Protein AF-A0A9P6WT75-F1 (afdb_monomer_lite)

Organism: Rhizopus oryzae (NCBI:txid64495)

pLDDT: mean 91.06, std 10.65, range [52.28, 98.0]

Radius of gyration: 17.84 Å; chains: 1; bounding box: 36×17×54 Å

Foldseek 3Di:
DVPPCVCVVVVVVLVVVQVVLVVVLVVLLVVLCVPLVVVVVVPDDPVVNVCSNVVVVVVSVVSNCVSVVDDDD

Sequence (73 aa):
MADDLRHLPFVDGLSRQTRGIIRQNLYVSLGIVAVLVPATIMGLSMGAAVAVHEGSTLLVVFNALRLLAYRNA

Structure (mmCIF, N/CA/C/O backbone):
data_AF-A0A9P6WT75-F1
#
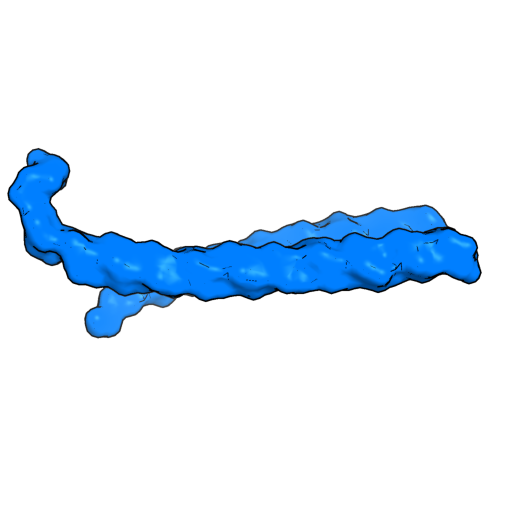_entry.id   AF-A0A9P6WT75-F1
#
loop_
_atom_site.group_PDB
_atom_site.id
_atom_site.type_symbol
_atom_site.label_atom_id
_atom_site.label_alt_id
_atom_site.label_comp_id
_atom_site.label_asym_id
_atom_site.label_entity_id
_atom_site.label_seq_id
_atom_site.pdbx_PDB_ins_code
_atom_site.Cartn_x
_atom_site.Cartn_y
_atom_site.Cartn_z
_atom_site.occupancy
_atom_site.B_iso_or_equiv
_atom_site.auth_seq_id
_atom_site.auth_comp_id
_atom_site.auth_asym_id
_atom_site.auth_atom_id
_atom_site.pdbx_PDB_model_num
ATOM 1 N N . MET A 1 1 ? -6.087 0.222 36.535 1.00 52.28 1 MET A N 1
ATOM 2 C CA . MET A 1 1 ? -6.328 0.707 35.144 1.00 52.28 1 MET A CA 1
ATOM 3 C C . MET A 1 1 ? -6.111 -0.401 34.114 1.00 52.28 1 MET A C 1
ATOM 5 O O . MET A 1 1 ? -6.868 -0.448 33.158 1.00 52.28 1 MET A O 1
ATOM 9 N N . ALA A 1 2 ? 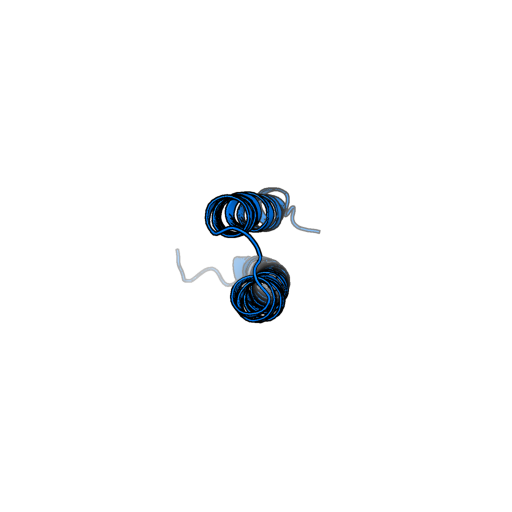-5.139 -1.303 34.304 1.00 58.47 2 ALA A N 1
ATOM 10 C CA . ALA A 1 2 ? -4.997 -2.531 33.507 1.00 58.47 2 ALA A CA 1
ATOM 11 C C . ALA A 1 2 ? -5.920 -3.680 33.978 1.00 58.47 2 ALA A C 1
ATOM 13 O O . ALA A 1 2 ? -6.096 -4.667 33.275 1.00 58.47 2 ALA A O 1
ATOM 14 N N . ASP A 1 3 ? -6.522 -3.532 35.158 1.00 70.44 3 ASP A N 1
ATOM 15 C CA . ASP A 1 3 ? -7.279 -4.580 35.860 1.00 70.44 3 ASP A CA 1
ATOM 16 C C . ASP A 1 3 ? -8.749 -4.673 35.426 1.00 70.44 3 ASP A C 1
ATOM 18 O O . ASP A 1 3 ? -9.516 -5.472 35.961 1.00 70.44 3 ASP A O 1
ATOM 22 N N . ASP A 1 4 ? -9.165 -3.836 34.473 1.00 69.00 4 ASP A N 1
ATOM 23 C CA . ASP A 1 4 ? -10.546 -3.778 34.017 1.00 69.00 4 ASP A CA 1
ATOM 24 C C . ASP A 1 4 ? -10.744 -4.641 32.765 1.00 69.00 4 ASP A C 1
ATOM 26 O O . ASP A 1 4 ? -10.609 -4.192 31.622 1.00 69.00 4 ASP A O 1
ATOM 30 N N . LEU A 1 5 ? -11.074 -5.917 32.991 1.00 75.12 5 LEU A N 1
ATOM 31 C CA . LEU A 1 5 ? -11.311 -6.902 31.930 1.00 75.12 5 LEU A CA 1
ATOM 32 C C . LEU A 1 5 ? -12.479 -6.529 30.996 1.00 75.12 5 LEU A C 1
ATOM 34 O O . LEU A 1 5 ? -12.618 -7.122 29.927 1.00 75.12 5 LEU A O 1
ATOM 38 N N . ARG A 1 6 ? -13.292 -5.520 31.341 1.00 76.12 6 ARG A N 1
ATOM 39 C CA . ARG A 1 6 ? -14.405 -5.036 30.507 1.00 76.12 6 ARG A CA 1
ATOM 40 C C . ARG A 1 6 ? -13.949 -4.442 29.168 1.00 76.12 6 ARG A C 1
ATOM 42 O O . ARG A 1 6 ? -14.752 -4.367 28.242 1.00 76.12 6 ARG A O 1
ATOM 49 N N . HIS A 1 7 ? -12.675 -4.066 29.029 1.00 76.12 7 HIS A N 1
ATOM 50 C CA . HIS A 1 7 ? -12.110 -3.559 27.771 1.00 76.12 7 HIS A CA 1
ATOM 51 C C . HIS A 1 7 ? -11.543 -4.647 26.848 1.00 76.12 7 HIS A C 1
ATOM 53 O O . HIS A 1 7 ? -11.261 -4.363 25.682 1.00 76.12 7 HIS A O 1
ATOM 59 N N . LEU A 1 8 ? -11.399 -5.890 27.323 1.00 83.56 8 LEU A N 1
ATOM 60 C CA . LEU A 1 8 ? -10.828 -6.986 26.532 1.00 83.56 8 LEU A CA 1
ATOM 61 C C . LEU A 1 8 ? -11.561 -7.247 25.203 1.00 83.56 8 LEU A C 1
ATOM 63 O O . LEU A 1 8 ? -10.871 -7.386 24.192 1.00 83.56 8 LEU A O 1
ATOM 67 N N . PRO A 1 9 ? -12.910 -7.253 25.139 1.00 83.94 9 PRO A N 1
ATOM 68 C CA . PRO A 1 9 ? -13.614 -7.504 23.879 1.00 83.94 9 PRO A CA 1
ATOM 69 C C . PRO A 1 9 ? -13.356 -6.418 22.825 1.00 83.94 9 PRO A C 1
ATOM 71 O O . PRO A 1 9 ? -13.206 -6.717 21.642 1.00 83.94 9 PRO A O 1
ATOM 74 N N . PHE A 1 10 ? -13.244 -5.155 23.254 1.00 87.19 10 PHE A N 1
ATOM 75 C CA . PHE A 1 10 ? -12.911 -4.036 22.369 1.00 87.19 10 PHE A CA 1
ATOM 76 C C . PHE A 1 10 ? -11.505 -4.182 21.787 1.00 87.19 10 PHE A C 1
ATOM 78 O O . PHE A 1 10 ? -11.313 -4.050 20.577 1.00 87.19 10 PHE A O 1
ATOM 85 N N . VAL A 1 11 ? -10.526 -4.463 22.651 1.00 88.19 11 VAL A N 1
ATOM 86 C CA . VAL A 1 11 ? -9.123 -4.594 22.249 1.00 88.19 11 VAL A CA 1
ATOM 87 C C . VAL A 1 11 ? -8.931 -5.794 21.321 1.00 88.19 11 VAL A C 1
ATOM 89 O O . VAL A 1 11 ? -8.188 -5.682 20.346 1.00 88.19 11 VAL A O 1
ATOM 92 N N . ASP A 1 12 ? -9.629 -6.910 21.556 1.00 91.25 12 ASP A N 1
ATOM 93 C CA . ASP A 1 12 ? -9.601 -8.059 20.645 1.00 91.25 12 ASP A CA 1
ATOM 94 C C . ASP A 1 12 ? -10.177 -7.706 19.264 1.00 91.25 12 ASP A C 1
ATOM 96 O O . ASP A 1 12 ? -9.524 -7.933 18.242 1.00 91.25 12 ASP A O 1
ATOM 100 N N . GLY A 1 13 ? -11.345 -7.055 19.214 1.00 90.06 13 GLY A N 1
ATOM 101 C CA . GLY A 1 13 ? -11.951 -6.605 17.958 1.00 90.06 13 GLY A CA 1
ATOM 102 C C . GLY A 1 13 ? -11.041 -5.660 17.164 1.00 90.06 13 GLY A C 1
ATOM 103 O O . GLY A 1 13 ? -10.777 -5.891 15.977 1.00 90.06 13 GLY A O 1
ATOM 104 N N . LEU A 1 14 ? -10.476 -4.655 17.842 1.00 92.50 14 LEU A N 1
ATOM 105 C CA . LEU A 1 14 ? -9.522 -3.716 17.252 1.00 92.50 14 LEU A CA 1
ATOM 106 C C . LEU A 1 14 ? -8.258 -4.438 16.761 1.00 92.50 14 LEU A C 1
ATOM 108 O O . LEU A 1 14 ? -7.788 -4.180 15.652 1.00 92.50 14 LEU A O 1
ATOM 112 N N . SER A 1 15 ? -7.727 -5.383 17.540 1.00 93.75 15 SER A N 1
ATOM 113 C CA . SER A 1 15 ? -6.557 -6.193 17.178 1.00 93.75 15 SER A CA 1
ATOM 114 C C . SER A 1 15 ? -6.808 -7.025 15.920 1.00 93.75 15 SER A C 1
ATOM 116 O O . SER A 1 15 ? -5.976 -7.049 15.007 1.00 93.75 15 SER A O 1
ATOM 118 N N . ARG A 1 16 ? -7.982 -7.658 15.806 1.00 94.00 16 ARG A N 1
ATOM 119 C CA . ARG A 1 16 ? -8.360 -8.437 14.617 1.00 94.00 16 ARG A CA 1
ATOM 120 C C . ARG A 1 16 ? -8.433 -7.561 13.369 1.00 94.00 16 ARG A C 1
ATOM 122 O O . ARG A 1 16 ? -7.894 -7.953 12.331 1.00 94.00 16 ARG A O 1
ATOM 129 N N . GLN A 1 17 ? -9.036 -6.373 13.460 1.00 94.12 17 GLN A N 1
ATOM 130 C CA . GLN A 1 17 ? -9.078 -5.445 12.327 1.00 94.12 17 GLN A CA 1
ATOM 131 C C . GLN A 1 17 ? -7.682 -4.914 11.974 1.00 94.12 17 GLN A C 1
ATOM 133 O O . GLN A 1 17 ? -7.304 -4.908 10.801 1.00 94.12 17 GLN A O 1
ATOM 138 N N . THR A 1 18 ? -6.885 -4.565 12.985 1.00 95.62 18 THR A N 1
ATOM 139 C CA . THR A 1 18 ? -5.490 -4.132 12.825 1.00 95.62 18 THR A CA 1
ATOM 140 C C . THR A 1 18 ? -4.669 -5.194 12.095 1.00 95.62 18 THR A C 1
ATOM 142 O O . THR A 1 18 ? -3.997 -4.888 11.112 1.00 95.62 18 THR A O 1
ATOM 145 N N . ARG A 1 19 ? -4.771 -6.473 12.492 1.00 96.94 19 ARG A N 1
ATOM 146 C CA . ARG A 1 19 ? -4.097 -7.592 11.805 1.00 96.94 19 ARG A CA 1
ATOM 147 C C . ARG A 1 19 ? -4.533 -7.724 10.347 1.00 96.94 19 ARG A C 1
ATOM 149 O O . ARG A 1 19 ? -3.704 -8.064 9.504 1.00 96.94 19 ARG A O 1
ATOM 156 N N . GLY A 1 20 ? -5.802 -7.455 10.041 1.00 97.06 20 GLY A N 1
ATOM 157 C CA . GLY A 1 20 ? -6.306 -7.409 8.667 1.00 97.06 20 GLY A CA 1
ATOM 158 C C . GLY A 1 20 ? -5.604 -6.339 7.829 1.00 97.06 20 GLY A C 1
ATOM 159 O O . GLY A 1 20 ? -5.067 -6.650 6.766 1.00 97.06 20 GLY A O 1
ATOM 160 N N . ILE A 1 21 ? -5.536 -5.109 8.341 1.00 96.06 21 ILE A N 1
ATOM 161 C CA . ILE A 1 21 ? -4.867 -3.979 7.676 1.00 96.06 21 ILE A CA 1
ATOM 162 C C . ILE A 1 21 ? -3.365 -4.240 7.516 1.00 96.06 21 ILE A C 1
ATOM 164 O O . ILE A 1 21 ? -2.822 -4.028 6.436 1.00 96.06 21 ILE A O 1
ATOM 168 N N . ILE A 1 22 ? -2.696 -4.777 8.543 1.00 96.75 22 ILE A N 1
ATOM 169 C CA . ILE A 1 22 ? -1.272 -5.142 8.466 1.00 96.75 22 ILE A CA 1
ATOM 170 C C . ILE A 1 22 ? -1.030 -6.143 7.335 1.00 96.75 22 ILE A C 1
ATOM 172 O O . ILE A 1 22 ? -0.109 -5.960 6.543 1.00 96.75 22 ILE A O 1
ATOM 176 N N . ARG A 1 23 ? -1.861 -7.188 7.222 1.00 97.88 23 ARG A N 1
ATOM 177 C CA . ARG A 1 23 ? -1.731 -8.170 6.135 1.00 97.88 23 ARG A CA 1
ATOM 178 C C . ARG A 1 23 ? -1.930 -7.527 4.767 1.00 97.88 23 ARG A C 1
ATOM 180 O O . ARG A 1 23 ? -1.148 -7.809 3.869 1.00 97.88 23 ARG A O 1
ATOM 187 N N . GLN A 1 24 ? -2.931 -6.662 4.609 1.00 97.56 24 GLN A N 1
ATOM 188 C CA . GLN A 1 24 ? -3.159 -5.935 3.354 1.00 97.56 24 GLN A CA 1
ATOM 189 C C . GLN A 1 24 ? -1.950 -5.078 2.974 1.00 97.56 24 GLN A C 1
ATOM 191 O O . GLN A 1 24 ? -1.471 -5.168 1.848 1.00 97.56 24 GLN A O 1
ATOM 196 N N . ASN A 1 25 ? -1.417 -4.313 3.927 1.00 96.75 25 ASN A N 1
ATOM 197 C CA . ASN A 1 25 ? -0.229 -3.489 3.728 1.00 96.75 25 ASN A CA 1
ATOM 198 C C . ASN A 1 25 ? 0.976 -4.342 3.324 1.00 96.75 25 ASN A C 1
ATOM 200 O O . ASN A 1 25 ? 1.685 -3.991 2.388 1.00 96.75 25 ASN A O 1
ATOM 204 N N . LEU A 1 26 ? 1.169 -5.493 3.973 1.00 96.94 26 LEU A N 1
ATOM 205 C CA . LEU A 1 26 ? 2.241 -6.422 3.633 1.00 96.94 26 LEU A CA 1
ATOM 206 C C . LEU A 1 26 ? 2.101 -6.944 2.197 1.00 96.94 26 LEU A C 1
ATOM 208 O O . LEU A 1 26 ? 3.074 -6.922 1.451 1.00 96.94 26 LEU A O 1
ATOM 212 N N . TYR A 1 27 ? 0.902 -7.377 1.795 1.00 98.00 27 TYR A N 1
ATOM 213 C CA . TYR A 1 27 ? 0.648 -7.845 0.430 1.00 98.00 27 TYR A CA 1
ATOM 214 C C . TYR A 1 27 ? 0.902 -6.755 -0.610 1.00 98.00 27 TYR A C 1
ATOM 216 O O . TYR A 1 27 ? 1.533 -7.030 -1.628 1.00 98.00 27 TYR A O 1
ATOM 224 N N . VAL A 1 28 ? 0.447 -5.527 -0.348 1.00 96.88 28 VAL A N 1
ATOM 225 C CA . VAL A 1 28 ? 0.676 -4.382 -1.235 1.00 96.88 28 VAL A CA 1
ATOM 226 C C . VAL A 1 28 ? 2.172 -4.110 -1.364 1.00 96.88 28 VAL A C 1
ATOM 228 O O . VAL A 1 28 ? 2.695 -4.165 -2.475 1.00 96.88 28 VAL A O 1
ATOM 231 N N . SER A 1 29 ? 2.879 -3.901 -0.249 1.00 94.62 29 SER A N 1
ATOM 232 C CA . SER A 1 29 ? 4.315 -3.597 -0.249 1.00 94.62 29 SER A CA 1
ATOM 233 C C . SER A 1 29 ? 5.140 -4.686 -0.931 1.00 94.62 29 SER A C 1
ATOM 235 O O . SER A 1 29 ? 6.013 -4.383 -1.744 1.00 94.62 29 SER A O 1
ATOM 237 N N . LEU A 1 30 ? 4.845 -5.959 -0.649 1.00 97.25 30 LEU A N 1
ATOM 238 C CA . LEU A 1 30 ? 5.546 -7.078 -1.273 1.00 97.25 30 LEU A CA 1
ATOM 239 C C . LEU A 1 30 ? 5.243 -7.161 -2.775 1.00 97.25 30 LEU A C 1
ATOM 241 O O . LEU A 1 30 ? 6.151 -7.406 -3.563 1.00 97.25 30 LEU A O 1
ATOM 245 N N . GLY A 1 31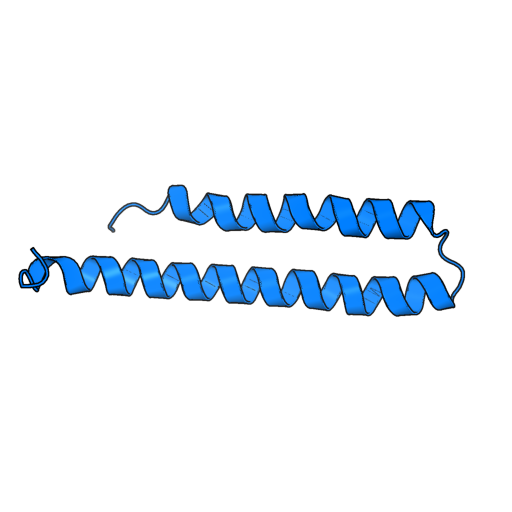 ? 3.995 -6.902 -3.178 1.00 97.44 31 GLY A N 1
ATOM 246 C CA . GLY A 1 31 ? 3.586 -6.846 -4.581 1.00 97.44 31 GLY A CA 1
ATOM 247 C C . GLY A 1 31 ? 4.296 -5.738 -5.360 1.00 97.44 31 GLY A C 1
ATOM 248 O O . GLY A 1 31 ? 4.782 -5.981 -6.460 1.00 97.44 31 GLY A O 1
ATOM 249 N N . ILE A 1 32 ? 4.430 -4.545 -4.777 1.00 97.19 32 ILE A N 1
ATOM 250 C CA . ILE A 1 32 ? 5.155 -3.424 -5.396 1.00 97.19 32 ILE A CA 1
ATOM 251 C C . ILE A 1 32 ? 6.613 -3.792 -5.618 1.00 97.19 32 ILE A C 1
ATOM 253 O O . ILE A 1 32 ? 7.109 -3.616 -6.724 1.00 97.19 32 ILE A O 1
ATOM 257 N N . VAL A 1 33 ? 7.288 -4.346 -4.608 1.00 95.69 33 VAL A N 1
ATOM 258 C CA . VAL A 1 33 ? 8.684 -4.789 -4.745 1.00 95.69 33 VAL A CA 1
ATOM 259 C C . VAL A 1 33 ? 8.802 -5.887 -5.804 1.00 95.69 33 VAL A C 1
ATOM 261 O O . VAL A 1 33 ? 9.667 -5.804 -6.675 1.00 95.69 33 VAL A O 1
ATOM 264 N N . ALA A 1 34 ? 7.904 -6.875 -5.781 1.00 97.94 34 ALA A N 1
ATOM 265 C CA . ALA A 1 34 ? 7.891 -7.977 -6.738 1.00 97.94 34 ALA A CA 1
ATOM 266 C C . ALA A 1 34 ? 7.653 -7.526 -8.189 1.00 97.94 34 ALA A C 1
ATOM 268 O O . ALA A 1 34 ? 8.079 -8.221 -9.103 1.00 97.94 34 ALA A O 1
ATOM 269 N N . VAL A 1 35 ? 7.001 -6.380 -8.410 1.00 97.69 35 VAL A N 1
ATOM 270 C CA . VAL A 1 35 ? 6.774 -5.805 -9.746 1.00 97.69 35 VAL A CA 1
ATOM 271 C C . VAL A 1 35 ? 7.881 -4.828 -10.141 1.00 97.69 35 VAL A C 1
ATOM 273 O O . VAL A 1 35 ? 8.404 -4.916 -11.252 1.00 97.69 35 VAL A O 1
ATOM 276 N N . LEU A 1 36 ? 8.265 -3.906 -9.254 1.00 96.88 36 LEU A N 1
ATOM 277 C CA . LEU A 1 36 ? 9.257 -2.875 -9.563 1.00 96.88 36 LEU A CA 1
ATOM 278 C C . LEU A 1 36 ? 10.640 -3.466 -9.796 1.00 96.88 36 LEU A C 1
ATOM 280 O O . LEU A 1 36 ? 11.323 -2.997 -10.696 1.00 96.88 36 LEU A O 1
ATOM 284 N N . VAL A 1 37 ? 11.056 -4.474 -9.024 1.00 96.56 37 VAL A N 1
ATOM 285 C CA . VAL A 1 37 ? 12.397 -5.061 -9.168 1.00 96.56 37 VAL A CA 1
ATOM 286 C C . VAL A 1 37 ? 12.592 -5.690 -10.557 1.00 96.56 37 VAL A C 1
ATOM 288 O O . VAL A 1 37 ? 13.559 -5.339 -11.228 1.00 96.56 37 VAL A O 1
ATOM 291 N N . PRO A 1 38 ? 11.693 -6.554 -11.068 1.00 97.69 38 PRO A N 1
ATOM 292 C CA . PRO A 1 38 ? 11.790 -7.017 -12.450 1.00 97.69 38 PRO A CA 1
ATOM 293 C C . PRO A 1 38 ? 11.647 -5.889 -13.472 1.00 97.69 38 PRO A C 1
ATOM 295 O O . PRO A 1 38 ? 12.386 -5.865 -14.452 1.00 97.69 38 PRO A O 1
ATOM 298 N N . ALA A 1 39 ? 10.727 -4.942 -13.256 1.00 97.25 39 ALA A N 1
ATOM 299 C CA . ALA A 1 39 ? 10.499 -3.853 -14.201 1.00 97.25 39 ALA A CA 1
ATOM 300 C C . ALA A 1 39 ? 11.738 -2.959 -14.369 1.00 97.25 39 ALA A C 1
ATOM 302 O O . ALA A 1 39 ? 12.069 -2.586 -15.493 1.00 97.25 39 ALA A O 1
ATOM 303 N N . THR A 1 40 ? 12.456 -2.644 -13.287 1.00 95.75 40 THR A N 1
ATOM 304 C CA . THR A 1 40 ? 13.707 -1.873 -13.352 1.00 95.75 40 THR A CA 1
ATOM 305 C C . THR A 1 40 ? 14.815 -2.649 -14.050 1.00 95.75 40 THR A C 1
ATOM 307 O O . THR A 1 40 ? 15.521 -2.068 -14.870 1.00 95.75 40 THR A O 1
ATOM 310 N N . ILE A 1 41 ? 14.921 -3.963 -13.821 1.00 96.94 41 ILE A N 1
ATOM 311 C CA . ILE A 1 41 ? 15.856 -4.833 -14.556 1.00 96.94 41 ILE A CA 1
ATOM 312 C C . ILE A 1 41 ? 15.530 -4.849 -16.060 1.00 96.94 41 ILE A C 1
ATOM 314 O O . ILE A 1 41 ? 16.439 -4.840 -16.886 1.00 96.94 41 ILE A O 1
ATOM 318 N N . MET A 1 42 ? 14.246 -4.820 -16.427 1.00 97.31 42 MET A N 1
ATOM 319 C CA . MET A 1 42 ? 13.780 -4.754 -17.820 1.00 97.31 42 MET A CA 1
ATOM 320 C C . MET A 1 42 ? 13.866 -3.349 -18.446 1.00 97.31 42 MET A C 1
ATOM 322 O O . MET A 1 42 ? 13.482 -3.179 -19.602 1.00 97.31 42 MET A O 1
ATOM 326 N N . GLY A 1 43 ? 14.380 -2.348 -17.723 1.00 95.62 43 GLY A N 1
ATOM 327 C CA . GLY A 1 43 ? 14.645 -1.011 -18.260 1.00 95.62 43 GLY A CA 1
ATOM 328 C C . GLY A 1 43 ? 13.630 0.071 -17.882 1.00 95.62 43 GLY A C 1
ATOM 329 O O . GLY A 1 43 ? 13.638 1.140 -18.494 1.00 95.62 43 GLY A O 1
ATOM 330 N N . LEU A 1 44 ? 12.768 -0.151 -16.881 1.00 96.69 44 LEU A N 1
ATOM 331 C CA . LEU A 1 44 ? 11.959 0.927 -16.302 1.00 96.69 44 LEU A CA 1
ATOM 332 C C . LEU A 1 44 ? 12.879 2.027 -15.752 1.00 96.69 44 LEU A C 1
ATOM 334 O O . LEU A 1 44 ? 13.819 1.750 -15.004 1.00 96.69 44 LEU A O 1
ATOM 338 N N . SER A 1 45 ? 12.591 3.284 -16.097 1.00 96.75 45 SER A N 1
ATOM 339 C CA . SER A 1 45 ? 13.407 4.410 -15.647 1.00 96.75 45 SER A CA 1
ATOM 340 C C . SER A 1 45 ? 13.393 4.529 -14.121 1.00 96.75 45 SER A C 1
ATOM 342 O O . SER A 1 45 ? 12.361 4.363 -13.466 1.00 96.75 45 SER A O 1
ATOM 344 N N . MET A 1 46 ? 14.549 4.864 -13.545 1.00 94.62 46 MET A N 1
ATOM 345 C CA . MET A 1 46 ? 14.695 4.943 -12.091 1.00 94.62 46 MET A CA 1
ATOM 346 C C . MET A 1 46 ? 13.761 5.993 -11.476 1.00 94.62 46 MET A C 1
ATOM 348 O O . MET A 1 46 ? 13.174 5.747 -10.428 1.00 94.62 46 MET A O 1
ATOM 352 N N . GLY A 1 47 ? 13.540 7.118 -12.166 1.00 96.56 47 GLY A N 1
ATOM 353 C CA . GLY A 1 47 ? 12.586 8.143 -11.733 1.00 96.56 47 GLY A CA 1
ATOM 354 C C . GLY A 1 47 ? 11.142 7.634 -11.665 1.00 96.56 47 GLY A C 1
ATOM 355 O O . GLY A 1 47 ? 10.456 7.889 -10.679 1.00 96.56 47 GLY A O 1
ATOM 356 N N . ALA A 1 48 ? 10.692 6.865 -12.664 1.00 96.06 48 ALA A N 1
ATOM 357 C CA . ALA A 1 48 ? 9.354 6.274 -12.648 1.00 96.06 48 ALA A CA 1
ATOM 358 C C . ALA A 1 48 ? 9.216 5.213 -11.546 1.00 96.06 48 ALA A C 1
ATOM 360 O O . ALA A 1 48 ? 8.217 5.195 -10.831 1.00 96.06 48 ALA A O 1
ATOM 361 N N . ALA A 1 49 ? 10.235 4.367 -11.367 1.00 96.25 49 ALA A N 1
ATOM 362 C CA . ALA A 1 49 ? 10.255 3.371 -10.299 1.00 96.25 49 ALA A CA 1
ATOM 363 C C . ALA A 1 49 ? 10.174 4.023 -8.908 1.00 96.25 49 ALA A C 1
ATOM 365 O O . ALA A 1 49 ? 9.352 3.619 -8.090 1.00 96.25 49 ALA A O 1
ATOM 366 N N . VAL A 1 50 ? 10.962 5.073 -8.655 1.00 96.12 50 VAL A N 1
ATOM 367 C CA . VAL A 1 50 ? 10.917 5.818 -7.386 1.00 96.12 50 VAL A CA 1
ATOM 368 C C . VAL A 1 50 ? 9.553 6.473 -7.187 1.00 96.12 50 VAL A C 1
ATOM 370 O O . VAL A 1 50 ? 8.974 6.334 -6.116 1.00 96.12 50 VAL A O 1
ATOM 373 N N . ALA A 1 51 ? 8.986 7.117 -8.211 1.00 97.12 51 ALA A N 1
ATOM 374 C CA . ALA A 1 51 ? 7.668 7.742 -8.100 1.00 97.12 51 ALA A CA 1
ATOM 375 C C . ALA A 1 51 ? 6.573 6.735 -7.704 1.00 97.12 51 ALA A C 1
ATOM 377 O O . ALA A 1 51 ? 5.730 7.038 -6.861 1.00 97.12 51 ALA A O 1
ATOM 378 N N . VAL A 1 52 ? 6.602 5.521 -8.267 1.00 96.69 52 VAL A N 1
ATOM 379 C CA . VAL A 1 52 ? 5.659 4.453 -7.901 1.00 96.69 52 VAL A CA 1
ATOM 380 C C . VAL A 1 52 ? 5.934 3.918 -6.493 1.00 96.69 52 VAL A C 1
ATOM 382 O O . VAL A 1 52 ? 4.991 3.712 -5.730 1.00 96.69 52 VAL A O 1
ATOM 385 N N . HIS A 1 53 ? 7.202 3.719 -6.123 1.00 96.50 53 HIS A N 1
ATOM 386 C CA . HIS A 1 53 ? 7.580 3.271 -4.782 1.00 96.50 53 HIS A CA 1
ATOM 387 C C . HIS A 1 53 ? 7.121 4.264 -3.707 1.00 96.50 53 HIS A C 1
ATOM 389 O O . HIS A 1 53 ? 6.396 3.884 -2.791 1.00 96.50 53 HIS A O 1
ATOM 395 N N . GLU A 1 54 ? 7.448 5.544 -3.859 1.00 96.50 54 GLU A N 1
ATOM 396 C CA . GLU A 1 54 ? 7.052 6.589 -2.913 1.00 96.50 54 GLU A CA 1
ATOM 397 C C . GLU A 1 54 ? 5.537 6.810 -2.926 1.00 96.50 54 GLU A C 1
ATOM 399 O O . GLU A 1 54 ? 4.912 6.901 -1.872 1.00 96.50 54 GLU A O 1
ATOM 404 N N . GLY A 1 55 ? 4.901 6.794 -4.103 1.00 95.88 55 GLY A N 1
ATOM 405 C CA . GLY A 1 55 ? 3.444 6.886 -4.220 1.00 95.88 55 GLY A CA 1
ATOM 406 C C . GLY A 1 55 ? 2.721 5.743 -3.504 1.00 95.88 55 GLY A C 1
ATOM 407 O O . GLY A 1 55 ? 1.646 5.934 -2.930 1.00 95.88 55 GLY A O 1
ATOM 408 N N . SER A 1 56 ? 3.332 4.561 -3.461 1.00 95.38 56 SER A N 1
ATOM 409 C CA . SER A 1 56 ? 2.765 3.434 -2.737 1.00 95.38 56 SER A CA 1
ATOM 410 C C . SER A 1 56 ? 2.763 3.616 -1.225 1.00 95.38 56 SER A C 1
ATOM 412 O O . SER A 1 56 ? 1.823 3.159 -0.576 1.00 95.38 56 SER A O 1
ATOM 414 N N . THR A 1 57 ? 3.740 4.333 -0.660 1.00 95.50 57 THR A N 1
ATOM 415 C CA . THR A 1 57 ? 3.775 4.617 0.783 1.00 95.50 57 THR A CA 1
ATOM 416 C C . THR A 1 57 ? 2.518 5.367 1.214 1.00 95.50 57 THR A C 1
ATOM 418 O O . THR A 1 57 ? 1.891 5.001 2.208 1.00 95.50 57 THR A O 1
ATOM 421 N N . LEU A 1 58 ? 2.071 6.331 0.400 1.00 96.81 58 LEU A N 1
ATOM 422 C CA . LEU A 1 58 ? 0.827 7.064 0.620 1.00 96.81 58 LEU A CA 1
ATOM 423 C C . LEU A 1 58 ? -0.382 6.127 0.599 1.00 96.81 58 LEU A C 1
ATOM 425 O O . LEU A 1 58 ? -1.226 6.210 1.487 1.00 96.81 58 LEU A O 1
ATOM 429 N N . LEU A 1 59 ? -0.452 5.199 -0.361 1.00 95.94 59 LEU A N 1
ATOM 430 C CA . LEU A 1 59 ? -1.528 4.204 -0.441 1.00 95.94 59 LEU A CA 1
ATOM 431 C C . LEU A 1 59 ? -1.609 3.378 0.852 1.00 95.94 59 LEU A C 1
ATOM 433 O O . LEU A 1 59 ? -2.686 3.231 1.435 1.00 95.94 59 LEU A O 1
ATOM 437 N N . VAL A 1 60 ? -0.467 2.885 1.337 1.00 96.12 60 VAL A N 1
ATOM 438 C CA . VAL A 1 60 ? -0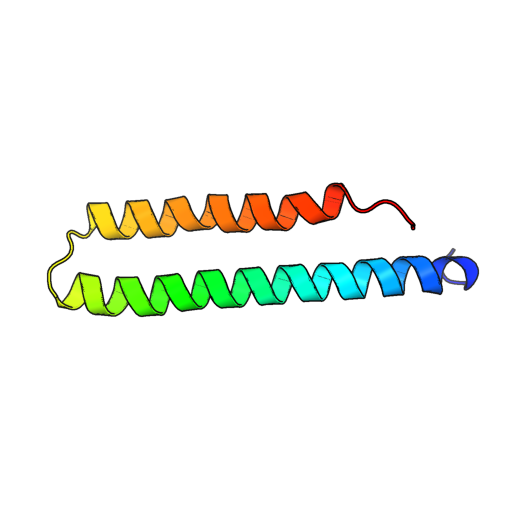.393 2.072 2.558 1.00 96.12 60 VAL A CA 1
ATOM 439 C C . VAL A 1 60 ? -0.801 2.888 3.797 1.00 96.12 60 VAL A C 1
ATOM 441 O O . VAL A 1 60 ? -1.531 2.389 4.658 1.00 96.12 60 VAL A O 1
ATOM 444 N N . VAL A 1 61 ? -0.390 4.161 3.867 1.00 96.38 61 VAL A N 1
ATOM 445 C CA . VAL A 1 61 ? -0.794 5.102 4.925 1.00 96.38 61 VAL A CA 1
ATOM 446 C C . VAL A 1 61 ? -2.303 5.339 4.901 1.00 96.38 61 VAL A C 1
ATOM 448 O O . VAL A 1 61 ? -2.949 5.221 5.941 1.00 96.38 61 VAL A O 1
ATOM 451 N N . PHE A 1 62 ? -2.898 5.592 3.732 1.00 96.25 62 PHE A N 1
ATOM 452 C CA . PHE A 1 62 ? -4.351 5.737 3.607 1.00 96.25 62 PHE A CA 1
ATOM 453 C C . PHE A 1 62 ? -5.097 4.481 4.068 1.00 96.25 62 PHE A C 1
ATOM 455 O O . PHE A 1 62 ? -6.113 4.591 4.758 1.00 96.25 62 PHE A O 1
ATOM 462 N N . ASN A 1 63 ? -4.584 3.288 3.756 1.00 95.00 63 ASN A N 1
ATOM 463 C CA . ASN A 1 63 ? -5.182 2.045 4.238 1.0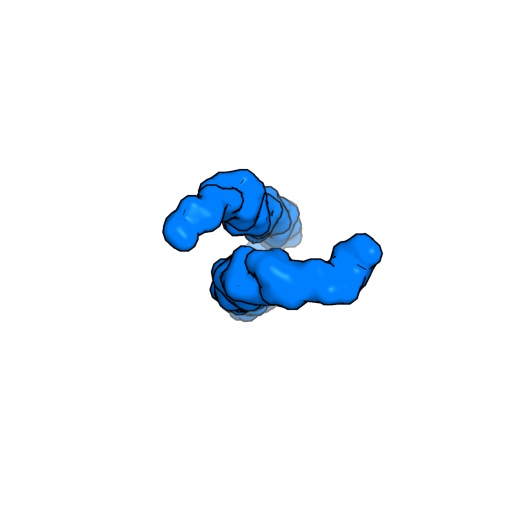0 95.00 63 ASN A CA 1
ATOM 464 C C . ASN A 1 63 ? -5.104 1.923 5.771 1.00 95.00 63 ASN A C 1
ATOM 466 O O . ASN A 1 63 ? -6.068 1.502 6.410 1.00 95.00 63 ASN A O 1
ATOM 470 N N . ALA A 1 64 ? -3.992 2.351 6.377 1.00 93.50 64 ALA A N 1
ATOM 471 C CA . ALA A 1 64 ? -3.840 2.384 7.830 1.00 93.50 64 ALA A CA 1
ATOM 472 C C . ALA A 1 64 ? -4.813 3.366 8.505 1.00 93.50 64 ALA A C 1
ATOM 474 O O . ALA A 1 64 ? -5.398 3.034 9.537 1.00 93.50 64 ALA A O 1
ATOM 475 N N . LEU A 1 65 ? -5.059 4.533 7.896 1.00 95.31 65 LEU A N 1
ATOM 476 C CA . LEU A 1 65 ? -6.016 5.522 8.406 1.00 95.31 65 LEU A CA 1
ATOM 477 C C . LEU A 1 65 ? -7.446 4.974 8.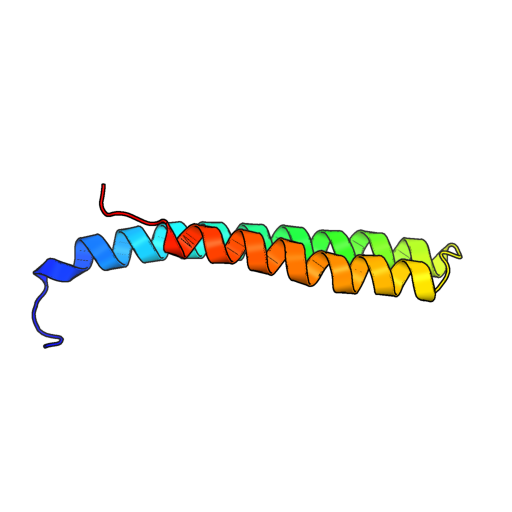510 1.00 95.31 65 LEU A C 1
ATOM 479 O O . LEU A 1 65 ? -8.227 5.452 9.329 1.00 95.31 65 LEU A O 1
ATOM 483 N N . ARG A 1 66 ? -7.793 3.922 7.759 1.00 91.56 66 ARG A N 1
ATOM 484 C CA . ARG A 1 66 ? -9.099 3.255 7.864 1.00 91.56 66 ARG A CA 1
ATOM 485 C C . ARG A 1 66 ? -9.368 2.684 9.261 1.00 91.56 66 ARG A C 1
ATOM 487 O O . ARG A 1 66 ? -10.527 2.573 9.652 1.00 91.56 66 ARG A O 1
ATOM 494 N N . LEU A 1 67 ? -8.319 2.369 10.023 1.00 92.38 67 LEU A N 1
ATOM 495 C CA . LEU A 1 67 ? -8.427 1.908 11.408 1.00 92.38 67 LEU A CA 1
ATOM 496 C C . LEU A 1 67 ? -8.929 3.006 12.358 1.00 92.38 67 LEU A C 1
ATOM 498 O O . LEU A 1 67 ? -9.594 2.692 13.339 1.00 92.38 67 LEU A O 1
ATOM 502 N N . LEU A 1 68 ? -8.679 4.290 12.061 1.00 91.00 68 LEU A N 1
ATOM 503 C CA . LEU A 1 68 ? -9.192 5.407 12.872 1.00 91.00 68 LEU A CA 1
ATOM 504 C C . LEU A 1 68 ? -10.721 5.502 12.813 1.00 91.00 68 LEU A C 1
ATOM 506 O O . LEU A 1 68 ? -11.343 6.025 13.732 1.00 91.00 68 LEU A O 1
ATOM 510 N N . ALA A 1 69 ? -11.333 4.983 11.746 1.00 88.38 69 ALA A N 1
ATOM 511 C CA . ALA A 1 69 ? -12.782 4.909 11.613 1.00 88.38 69 ALA A CA 1
ATOM 512 C C . ALA A 1 69 ? -13.394 3.696 12.341 1.00 88.38 69 ALA A C 1
ATOM 514 O O . ALA A 1 69 ? -14.606 3.488 12.250 1.00 88.38 69 ALA A O 1
ATOM 515 N N . TYR A 1 70 ? -12.596 2.885 13.050 1.00 86.69 70 TYR A N 1
ATOM 516 C CA . TYR A 1 70 ? -13.116 1.776 13.842 1.00 86.69 70 TYR A CA 1
ATOM 517 C C . TYR A 1 70 ? -14.007 2.304 14.969 1.00 86.69 70 TYR A C 1
ATOM 519 O O . TYR A 1 70 ? -13.542 2.885 15.949 1.00 86.69 70 TYR A O 1
ATOM 527 N N . ARG A 1 71 ? -15.313 2.085 14.827 1.00 75.44 71 ARG A N 1
ATOM 528 C CA . ARG A 1 71 ? -16.286 2.232 15.908 1.00 75.44 71 ARG A CA 1
ATOM 529 C C . ARG A 1 71 ? -16.643 0.838 16.397 1.00 75.44 71 ARG A C 1
ATOM 531 O O . ARG A 1 71 ? -16.852 -0.053 15.579 1.00 75.44 71 ARG A O 1
ATOM 538 N N . ASN A 1 72 ? -16.709 0.688 17.720 1.00 61.09 72 ASN A N 1
ATOM 539 C CA . ASN A 1 72 ? -17.277 -0.487 18.375 1.00 61.09 72 ASN A CA 1
ATOM 540 C C . ASN A 1 72 ? -18.622 -0.824 17.723 1.00 61.09 72 ASN A C 1
ATOM 542 O O . ASN A 1 72 ? -19.541 -0.005 17.792 1.00 61.09 72 ASN A O 1
ATOM 546 N N . ALA A 1 73 ? -18.688 -1.972 17.051 1.00 54.56 73 ALA A N 1
ATOM 547 C CA . ALA A 1 73 ? -19.949 -2.608 16.695 1.00 54.56 73 ALA A CA 1
ATOM 548 C C . ALA A 1 73 ? -20.490 -3.345 17.922 1.00 54.56 73 ALA A C 1
ATOM 550 O O . ALA A 1 73 ? -19.657 -3.937 18.648 1.00 54.56 73 ALA A O 1
#

InterPro domains:
  IPR051949 Cation Transport P-type ATPase [PTHR43079] (1-68)

Secondary structure (DSSP, 8-state):
----GGGHHHHHHHHHHHHHHHHHHHHHHHHHHHHHHHHHHTT--HHHHHHHHHHHHHHHHHHHHGGGG----